Protein AF-A0A5C0XQK1-F1 (afdb_monomer)

Structure (mmCIF, N/CA/C/O backbone):
data_AF-A0A5C0XQK1-F1
#
_entry.id   AF-A0A5C0XQK1-F1
#
loop_
_atom_site.group_PDB
_atom_site.id
_atom_site.type_symbol
_atom_site.label_atom_id
_atom_site.label_alt_id
_atom_site.label_comp_id
_atom_site.label_asym_id
_atom_site.label_entity_id
_atom_site.label_seq_id
_atom_site.pdbx_PDB_ins_code
_atom_site.Cartn_x
_atom_site.Cartn_y
_atom_site.Cartn_z
_atom_site.occupancy
_atom_site.B_iso_or_equiv
_atom_site.auth_seq_id
_atom_site.auth_comp_id
_atom_site.auth_asym_id
_atom_site.auth_atom_id
_atom_site.pdbx_PDB_model_num
ATOM 1 N N . MET A 1 1 ? -32.347 -0.832 1.424 1.00 44.78 1 MET A N 1
ATOM 2 C CA . MET A 1 1 ? -31.326 -0.428 2.416 1.00 44.78 1 MET A CA 1
ATOM 3 C C . MET A 1 1 ? -30.831 0.966 2.034 1.00 44.78 1 MET A C 1
ATOM 5 O O . MET A 1 1 ? -30.307 1.108 0.938 1.00 44.78 1 MET A O 1
ATOM 9 N N . LYS A 1 2 ? -31.093 2.018 2.828 1.00 53.03 2 LYS A N 1
ATOM 10 C CA . LYS A 1 2 ? -30.577 3.373 2.535 1.00 53.03 2 LYS A CA 1
ATOM 11 C C . LYS A 1 2 ? -29.128 3.440 3.016 1.00 53.03 2 LYS A C 1
ATOM 13 O O . LYS A 1 2 ? -28.914 3.514 4.220 1.00 53.03 2 LYS A O 1
ATOM 18 N N . ILE A 1 3 ? -28.176 3.393 2.086 1.00 63.97 3 ILE A N 1
ATOM 19 C CA . ILE A 1 3 ? -26.751 3.508 2.411 1.00 63.97 3 ILE A CA 1
ATOM 20 C C . ILE A 1 3 ? -26.476 4.944 2.871 1.00 63.97 3 ILE A C 1
ATOM 22 O O . ILE A 1 3 ? -26.766 5.903 2.151 1.00 63.97 3 ILE A O 1
ATOM 26 N N . LYS A 1 4 ? -25.950 5.109 4.084 1.00 77.25 4 LYS A N 1
ATOM 27 C CA . LYS A 1 4 ? -25.572 6.420 4.627 1.00 77.25 4 LYS A CA 1
ATOM 28 C C . LYS A 1 4 ? -24.245 6.874 4.009 1.00 77.25 4 LYS A C 1
ATOM 30 O O . LYS A 1 4 ? -23.378 6.071 3.687 1.00 77.25 4 LYS A O 1
ATOM 35 N N . LYS A 1 5 ? -24.034 8.190 3.891 1.00 74.50 5 LYS A N 1
ATOM 36 C CA . LYS A 1 5 ? -22.825 8.779 3.272 1.00 74.50 5 LYS A CA 1
ATOM 37 C C . LYS A 1 5 ? -21.501 8.250 3.858 1.00 74.50 5 LYS A C 1
ATOM 39 O O . LYS A 1 5 ? -20.543 8.056 3.118 1.00 74.50 5 LYS A O 1
ATOM 44 N N . TRP A 1 6 ? -21.448 7.997 5.165 1.00 70.94 6 TRP A N 1
ATOM 45 C CA . TRP A 1 6 ? -20.255 7.468 5.837 1.00 70.94 6 TRP A CA 1
ATOM 46 C C . TRP A 1 6 ? -19.995 5.984 5.529 1.00 70.94 6 TRP A C 1
ATOM 48 O O . TRP A 1 6 ? -18.840 5.571 5.490 1.00 70.94 6 TRP A O 1
ATOM 58 N N . GLU A 1 7 ? -21.036 5.197 5.242 1.00 75.69 7 GLU A N 1
ATOM 59 C CA . GLU A 1 7 ? -20.898 3.792 4.831 1.00 75.69 7 GLU A CA 1
ATOM 60 C C . GLU A 1 7 ? -20.230 3.714 3.458 1.00 75.69 7 GLU A C 1
ATOM 62 O O . GLU A 1 7 ? -19.342 2.896 3.253 1.00 75.69 7 GLU A O 1
ATOM 67 N N . ILE A 1 8 ? -20.571 4.633 2.545 1.00 76.06 8 ILE A N 1
ATOM 68 C CA . ILE A 1 8 ? -19.886 4.764 1.250 1.00 76.06 8 ILE A CA 1
ATOM 69 C C . ILE A 1 8 ? -18.403 5.081 1.468 1.00 76.06 8 ILE A C 1
ATOM 71 O O . ILE A 1 8 ? -17.548 4.452 0.852 1.00 76.06 8 ILE A O 1
ATOM 75 N N . TYR A 1 9 ? -18.082 6.012 2.373 1.00 75.50 9 TYR A N 1
ATOM 76 C CA . TYR A 1 9 ? -16.691 6.348 2.694 1.00 75.50 9 TYR A CA 1
ATOM 77 C C . TYR A 1 9 ? -15.914 5.148 3.231 1.00 75.50 9 TYR A C 1
ATOM 79 O O . TYR A 1 9 ? -14.790 4.920 2.792 1.00 75.50 9 TYR A O 1
ATOM 87 N N . LEU A 1 10 ? -16.517 4.350 4.114 1.00 73.94 10 LEU A N 1
ATOM 88 C CA . LEU A 1 10 ? -15.897 3.128 4.619 1.00 73.94 10 LEU A CA 1
ATOM 89 C C . LEU A 1 10 ? -15.728 2.068 3.535 1.00 73.94 10 LEU A C 1
ATOM 91 O O . LEU A 1 10 ? -14.636 1.525 3.408 1.00 73.94 10 LEU A O 1
ATOM 95 N N . ILE 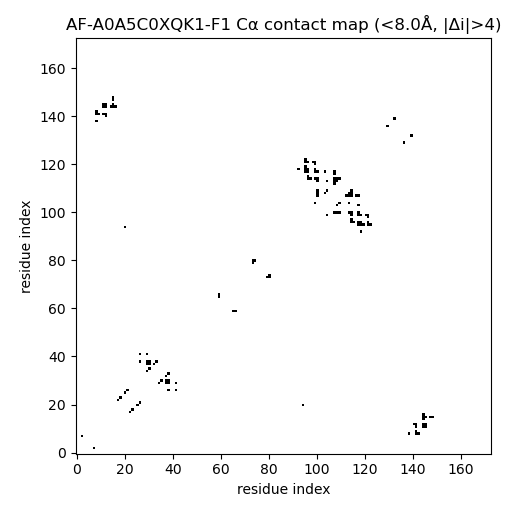A 1 11 ? -16.761 1.800 2.732 1.00 79.19 11 ILE A N 1
ATOM 96 C CA . ILE A 1 11 ? -16.690 0.822 1.637 1.00 79.19 11 ILE A CA 1
ATOM 97 C C . ILE A 1 11 ? -15.559 1.197 0.686 1.00 79.19 11 ILE A C 1
ATOM 99 O O . ILE A 1 11 ? -14.738 0.350 0.342 1.00 79.19 11 ILE A O 1
ATOM 103 N N . THR A 1 12 ? -15.469 2.468 0.293 1.00 74.44 12 THR A N 1
ATOM 104 C CA . THR A 1 12 ? -14.393 2.917 -0.585 1.00 74.44 12 THR A CA 1
ATOM 105 C C . THR A 1 12 ? -13.032 2.836 0.096 1.00 74.44 12 THR A C 1
ATOM 107 O O . THR A 1 12 ? -12.064 2.417 -0.529 1.00 74.44 12 THR A O 1
ATOM 110 N N . LEU A 1 13 ? -12.918 3.210 1.368 1.00 76.94 13 LEU A N 1
ATOM 111 C CA . LEU A 1 13 ? -11.647 3.146 2.085 1.00 76.94 13 LEU A CA 1
ATOM 112 C C . LEU A 1 13 ? -11.149 1.699 2.222 1.00 76.94 13 LEU A C 1
ATOM 114 O O . LEU A 1 13 ? -9.980 1.436 1.957 1.00 76.94 13 LEU A O 1
ATOM 118 N N . VAL A 1 14 ? -12.042 0.755 2.530 1.00 76.94 14 VAL A N 1
ATOM 119 C CA . VAL A 1 14 ? -11.741 -0.684 2.561 1.00 76.94 14 VAL A CA 1
ATOM 120 C C . VAL A 1 14 ? -11.377 -1.197 1.168 1.00 76.94 14 VAL A C 1
ATOM 122 O O . VAL A 1 14 ? -10.379 -1.898 1.024 1.00 76.94 14 VAL A O 1
ATOM 125 N N . ALA A 1 15 ? -12.130 -0.816 0.133 1.00 75.00 15 ALA A N 1
ATOM 126 C CA . ALA A 1 15 ? -11.861 -1.232 -1.241 1.00 75.00 15 ALA A CA 1
ATOM 127 C C . ALA A 1 15 ? -10.501 -0.727 -1.746 1.00 75.00 15 ALA A C 1
ATOM 129 O O . ALA A 1 15 ? -9.750 -1.499 -2.336 1.00 75.00 15 ALA A O 1
ATOM 130 N N . GLY A 1 16 ? -10.147 0.533 -1.483 1.00 73.50 16 GLY A N 1
ATOM 131 C CA . GLY A 1 16 ? -8.836 1.076 -1.846 1.00 73.50 16 GLY A CA 1
ATOM 132 C C . GLY A 1 16 ? -7.700 0.532 -0.987 1.00 73.50 16 GLY A C 1
ATOM 133 O O . GLY A 1 16 ? -6.610 0.327 -1.500 1.00 73.50 16 GLY A O 1
ATOM 134 N N . TYR A 1 17 ? -7.942 0.215 0.288 1.00 73.62 17 TYR A N 1
ATOM 135 C CA . TYR A 1 17 ? -6.957 -0.497 1.106 1.00 73.62 17 TYR A CA 1
ATOM 136 C C . TYR A 1 17 ? -6.685 -1.912 0.568 1.00 73.62 17 TYR A C 1
ATOM 138 O O . TYR A 1 17 ? -5.534 -2.334 0.483 1.00 73.62 17 TYR A O 1
ATOM 146 N N . ALA A 1 18 ? -7.737 -2.631 0.162 1.00 74.19 18 ALA A N 1
ATOM 147 C CA . ALA A 1 18 ? -7.631 -3.961 -0.437 1.00 74.19 18 ALA A CA 1
ATOM 148 C C . ALA A 1 18 ? -7.049 -3.934 -1.865 1.00 74.19 18 ALA A C 1
ATOM 150 O O . ALA A 1 18 ? -6.452 -4.913 -2.319 1.00 74.19 18 ALA A O 1
ATOM 151 N N . THR A 1 19 ? -7.207 -2.816 -2.575 1.00 71.31 19 THR A N 1
ATOM 152 C CA . THR A 1 19 ? -6.704 -2.609 -3.938 1.00 71.31 19 THR A CA 1
ATOM 153 C C . THR A 1 19 ? -5.393 -1.832 -3.881 1.00 71.31 19 THR A C 1
ATOM 155 O O . THR A 1 19 ? -5.375 -0.611 -3.966 1.00 71.31 19 THR A O 1
ATOM 158 N N . GLY A 1 20 ? -4.278 -2.542 -3.720 1.00 71.75 20 GLY A N 1
ATOM 159 C CA . GLY A 1 20 ? -2.957 -1.930 -3.569 1.00 71.75 20 GLY A CA 1
ATOM 160 C C . GLY A 1 20 ? -1.962 -2.335 -4.652 1.00 71.75 20 GLY A C 1
ATOM 161 O O . GLY A 1 20 ? -2.290 -3.021 -5.620 1.00 71.75 20 GLY A O 1
ATOM 162 N N . ILE A 1 21 ? -0.695 -1.969 -4.433 1.00 68.38 21 ILE A N 1
ATOM 163 C CA . ILE A 1 21 ? 0.450 -2.410 -5.252 1.00 68.38 21 ILE A CA 1
ATOM 164 C C . ILE A 1 21 ? 0.507 -3.940 -5.313 1.00 68.38 21 ILE A C 1
ATOM 166 O O . ILE A 1 21 ? 0.858 -4.504 -6.344 1.00 68.38 21 ILE A O 1
ATOM 170 N N . GLY A 1 22 ? 0.118 -4.620 -4.230 1.00 67.38 22 GLY A N 1
ATOM 171 C CA . GLY A 1 22 ? 0.026 -6.077 -4.211 1.00 67.38 22 GLY A CA 1
ATOM 172 C C . GLY A 1 22 ? -0.957 -6.602 -5.258 1.00 67.38 22 GLY A C 1
ATOM 173 O O . GLY A 1 22 ? -0.601 -7.450 -6.063 1.00 67.38 22 GLY A O 1
ATOM 174 N N . THR A 1 23 ? -2.167 -6.057 -5.314 1.00 72.81 23 THR A N 1
ATOM 175 C CA . THR A 1 23 ? -3.209 -6.509 -6.242 1.00 72.81 23 THR A CA 1
ATOM 176 C C . THR A 1 23 ? -2.914 -6.078 -7.677 1.00 72.81 23 THR A C 1
ATOM 178 O O . THR A 1 23 ? -3.020 -6.890 -8.582 1.00 72.81 23 THR A O 1
ATOM 181 N N . LEU A 1 24 ? -2.478 -4.836 -7.905 1.00 72.75 24 LEU A N 1
ATOM 182 C CA . LEU A 1 24 ? -2.214 -4.319 -9.256 1.00 72.75 24 LEU A CA 1
ATOM 183 C C . LEU A 1 24 ? -0.873 -4.776 -9.842 1.00 72.75 24 LEU A C 1
ATOM 185 O O . LEU A 1 24 ? -0.737 -4.876 -11.056 1.00 72.75 24 LEU A O 1
ATOM 189 N N . GLY A 1 25 ? 0.121 -5.045 -8.997 1.00 69.50 25 GLY A N 1
ATOM 190 C CA . GLY A 1 25 ? 1.458 -5.461 -9.416 1.00 69.50 25 GLY A CA 1
ATOM 191 C C . GLY A 1 25 ? 1.636 -6.975 -9.420 1.00 69.50 25 GLY A C 1
ATOM 192 O O . GLY A 1 25 ? 2.105 -7.533 -10.410 1.00 69.50 25 GLY A O 1
ATOM 193 N N . LEU A 1 26 ? 1.251 -7.664 -8.338 1.00 69.56 26 LEU A N 1
ATOM 194 C CA . LEU A 1 26 ? 1.496 -9.106 -8.226 1.00 69.56 26 LEU A CA 1
ATOM 195 C C . LEU A 1 26 ? 0.511 -9.919 -9.059 1.00 69.56 26 LEU A C 1
ATOM 197 O O . LEU A 1 26 ? 0.916 -10.947 -9.584 1.00 69.56 26 LEU A O 1
ATOM 201 N N . PHE A 1 27 ? -0.745 -9.492 -9.225 1.00 76.56 27 PHE A N 1
ATOM 202 C CA . PHE A 1 27 ? -1.707 -10.271 -10.014 1.00 76.56 27 PHE A CA 1
ATOM 203 C C . PHE A 1 27 ? -1.271 -10.431 -11.482 1.00 76.56 27 PHE A C 1
ATOM 205 O O . PHE A 1 27 ? -1.150 -11.579 -11.924 1.00 76.56 27 PHE A O 1
ATOM 212 N N . PRO A 1 28 ? -0.929 -9.356 -12.229 1.00 76.06 28 PRO A N 1
ATOM 213 C CA . PRO A 1 28 ? -0.412 -9.513 -13.585 1.00 76.06 28 PRO A CA 1
ATOM 214 C C . PRO A 1 28 ? 0.902 -10.290 -13.614 1.00 76.06 28 PRO A C 1
ATOM 216 O O . PRO A 1 28 ? 1.090 -11.120 -14.491 1.00 76.06 28 PRO A O 1
ATOM 219 N N . GLN A 1 29 ? 1.801 -10.087 -12.646 1.00 79.81 29 GLN A N 1
ATOM 220 C CA . GLN A 1 29 ? 3.067 -10.827 -12.589 1.00 79.81 29 GLN A CA 1
ATOM 221 C C . GLN A 1 29 ? 2.860 -12.329 -12.369 1.00 79.81 29 GLN A C 1
ATOM 223 O O . GLN A 1 29 ? 3.535 -13.140 -13.000 1.00 79.81 29 GLN A O 1
ATOM 228 N N . MET A 1 30 ? 1.925 -12.711 -11.499 1.00 79.94 30 MET A N 1
ATOM 229 C CA . MET A 1 30 ? 1.590 -14.110 -11.236 1.00 79.94 30 MET A CA 1
ATOM 230 C C . MET A 1 30 ? 0.968 -14.764 -12.467 1.00 79.94 30 MET A C 1
ATOM 232 O O . MET A 1 30 ? 1.342 -15.886 -12.800 1.00 79.94 30 MET A O 1
ATOM 236 N N . TRP A 1 31 ? 0.086 -14.054 -13.175 1.00 83.75 31 TRP A N 1
ATOM 237 C CA . TRP A 1 31 ? -0.433 -14.518 -14.460 1.00 83.75 31 TRP A CA 1
ATOM 238 C C . TRP A 1 31 ? 0.698 -14.648 -15.480 1.00 83.75 31 TRP A C 1
ATOM 240 O O . TRP A 1 31 ? 0.914 -15.727 -16.015 1.00 83.75 31 TRP A O 1
ATOM 250 N N . LEU A 1 32 ? 1.454 -13.586 -15.748 1.00 85.75 32 LEU A N 1
ATOM 251 C CA . LEU A 1 32 ? 2.480 -13.586 -16.793 1.00 85.75 32 LEU A CA 1
ATOM 252 C C . LEU A 1 32 ? 3.557 -14.651 -16.554 1.00 85.75 32 LEU A C 1
ATOM 254 O O . LEU A 1 32 ? 4.052 -15.241 -17.509 1.00 85.75 32 LEU A O 1
ATOM 258 N N . LYS A 1 33 ? 3.908 -14.919 -15.291 1.00 88.94 33 LYS A N 1
ATOM 259 C CA . LYS A 1 33 ? 4.955 -15.881 -14.939 1.00 88.94 33 LYS A CA 1
ATOM 260 C C . LYS A 1 33 ? 4.463 -17.325 -14.849 1.00 88.94 33 LYS A C 1
ATOM 262 O O . LYS A 1 33 ? 5.197 -18.231 -15.231 1.00 88.94 33 LYS A O 1
ATOM 267 N N . TYR A 1 34 ? 3.266 -17.552 -14.310 1.00 89.44 34 TYR A N 1
ATOM 268 C CA . TYR A 1 34 ? 2.767 -18.899 -14.000 1.00 89.44 34 TYR A CA 1
ATOM 269 C C . TYR A 1 34 ? 1.515 -19.283 -14.805 1.00 89.44 34 TYR A C 1
ATOM 271 O O . TYR A 1 34 ? 0.969 -20.367 -14.625 1.00 89.44 34 TYR A O 1
ATOM 279 N N . GLY A 1 35 ? 1.043 -18.420 -15.701 1.00 90.06 35 GLY A N 1
ATOM 280 C CA . GLY A 1 35 ? -0.125 -18.654 -16.541 1.00 90.06 35 GLY A CA 1
ATOM 281 C C . GLY A 1 35 ? -1.399 -18.917 -15.735 1.00 90.06 35 GLY A C 1
ATOM 282 O O . GLY A 1 35 ? -1.652 -18.316 -14.687 1.00 90.06 35 GLY A O 1
ATOM 283 N N . MET A 1 36 ? -2.210 -19.852 -16.234 1.00 90.00 36 MET A N 1
ATOM 284 C CA . MET A 1 36 ? -3.511 -20.185 -15.651 1.00 90.00 36 MET A CA 1
ATOM 285 C C . MET A 1 36 ? -3.403 -20.779 -14.239 1.00 90.00 36 MET A C 1
ATOM 287 O O . MET A 1 36 ? -4.254 -20.510 -13.395 1.00 90.00 36 MET A O 1
ATOM 291 N N . SER A 1 37 ? -2.352 -21.550 -13.944 1.00 90.44 37 SER A N 1
ATOM 292 C CA . SER A 1 37 ? -2.172 -22.142 -12.612 1.00 90.44 37 SER A CA 1
ATOM 293 C C . SER A 1 37 ? -1.890 -21.074 -11.551 1.00 90.44 37 SER A C 1
ATOM 295 O O . SER A 1 37 ? -2.444 -21.143 -10.454 1.00 90.44 37 SER A O 1
ATOM 297 N N . GLY A 1 38 ? -1.115 -20.038 -11.893 1.00 86.12 38 GLY A N 1
ATOM 298 C CA . GLY A 1 38 ? -0.907 -18.871 -11.032 1.00 86.12 38 GLY A CA 1
ATOM 299 C C . GLY A 1 38 ? -2.194 -18.098 -10.757 1.00 86.12 38 GLY A C 1
ATOM 300 O O . GLY A 1 38 ? -2.434 -17.682 -9.623 1.00 86.12 38 GLY A O 1
ATOM 301 N N . LEU A 1 39 ? -3.042 -17.948 -11.778 1.00 84.50 39 LEU A N 1
ATOM 302 C CA . LEU A 1 39 ? -4.329 -17.267 -11.657 1.00 84.50 39 LEU A CA 1
ATOM 303 C C . LEU A 1 39 ? -5.307 -18.044 -10.768 1.00 84.50 39 LEU A C 1
ATOM 305 O O . LEU A 1 39 ? -5.905 -17.460 -9.867 1.00 84.50 39 LEU A O 1
ATOM 309 N N . ILE A 1 40 ? -5.420 -19.360 -10.961 1.00 89.19 40 ILE A N 1
ATOM 310 C CA . ILE A 1 40 ? -6.250 -20.230 -10.113 1.00 89.19 40 ILE A CA 1
ATOM 311 C C . ILE A 1 40 ? -5.787 -20.147 -8.658 1.00 89.19 40 ILE A C 1
ATOM 313 O O . ILE A 1 40 ? -6.602 -19.921 -7.765 1.00 89.19 40 ILE A O 1
ATOM 317 N N . LEU A 1 41 ? -4.479 -20.274 -8.414 1.00 86.19 41 LEU A N 1
ATOM 318 C CA . LEU A 1 41 ? -3.925 -20.191 -7.066 1.00 86.19 41 LEU A CA 1
ATOM 319 C C . LEU A 1 41 ? -4.240 -18.837 -6.416 1.00 86.19 41 LEU A C 1
ATOM 321 O O . LEU A 1 41 ? -4.668 -18.788 -5.263 1.00 86.19 41 LEU A O 1
ATOM 325 N N . HIS A 1 42 ? -4.085 -17.741 -7.163 1.00 84.25 42 HIS A N 1
ATOM 326 C CA . HIS A 1 42 ? -4.431 -16.407 -6.684 1.00 84.25 42 HIS A CA 1
ATOM 327 C C . HIS A 1 42 ? -5.913 -16.294 -6.304 1.00 84.25 42 HIS A C 1
ATOM 329 O O . HIS A 1 42 ? -6.222 -15.789 -5.226 1.00 84.25 42 HIS A O 1
ATOM 335 N N . LEU A 1 43 ? -6.825 -16.792 -7.146 1.00 86.12 43 LEU A N 1
ATOM 336 C CA . LEU A 1 43 ? -8.265 -16.769 -6.873 1.00 86.12 43 LEU A CA 1
ATOM 337 C C . LEU A 1 43 ? -8.639 -17.583 -5.628 1.00 86.12 43 LEU A C 1
ATOM 339 O O . LEU A 1 43 ? -9.492 -17.150 -4.857 1.00 86.12 43 LEU A O 1
ATOM 343 N N . VAL A 1 44 ? -7.981 -18.722 -5.395 1.00 88.94 44 VAL A N 1
ATOM 344 C CA . VAL A 1 44 ? -8.185 -19.532 -4.182 1.00 88.94 44 VAL A CA 1
ATOM 345 C C . VAL A 1 44 ? -7.782 -18.751 -2.930 1.00 88.94 44 VAL A C 1
ATOM 347 O O . VAL A 1 44 ? -8.566 -18.660 -1.984 1.00 88.94 44 VAL A O 1
ATOM 350 N N . PHE A 1 45 ? -6.593 -18.138 -2.925 1.00 84.94 45 PHE A N 1
ATOM 351 C CA . PHE A 1 45 ? -6.160 -17.301 -1.803 1.00 84.94 45 PHE A CA 1
ATOM 352 C C . PHE A 1 45 ? -7.077 -16.096 -1.602 1.00 84.94 45 PHE A C 1
ATOM 354 O O . PHE A 1 45 ? -7.437 -15.792 -0.466 1.00 84.94 45 PHE A O 1
ATOM 361 N N . LEU A 1 46 ? -7.488 -15.439 -2.689 1.00 84.44 46 LEU A N 1
ATOM 362 C CA . LEU A 1 46 ? -8.425 -14.323 -2.641 1.00 84.44 46 LEU A CA 1
ATOM 363 C C . LEU A 1 46 ? -9.734 -14.745 -1.968 1.00 84.44 46 LEU A C 1
ATOM 365 O O . LEU A 1 46 ? -10.141 -14.111 -1.001 1.00 84.44 46 LEU A O 1
ATOM 369 N N . ALA A 1 47 ? -10.341 -15.852 -2.404 1.00 86.19 47 ALA A N 1
ATOM 370 C CA . ALA A 1 47 ? -11.574 -16.369 -1.816 1.00 86.19 47 ALA A CA 1
ATOM 371 C C . ALA A 1 47 ? -11.416 -16.684 -0.319 1.00 86.19 47 ALA A C 1
ATOM 373 O O . ALA A 1 47 ? -12.264 -16.300 0.488 1.00 86.19 47 ALA A O 1
ATOM 374 N N . MET A 1 48 ? -10.308 -17.324 0.068 1.00 87.06 48 MET A N 1
ATOM 375 C CA . MET A 1 48 ? -10.018 -17.651 1.465 1.00 87.06 48 MET A CA 1
ATOM 376 C C . MET A 1 48 ? -9.868 -16.392 2.333 1.00 87.06 48 MET A C 1
ATOM 378 O O . MET A 1 48 ? -10.474 -16.301 3.401 1.00 87.06 48 MET A O 1
ATOM 382 N N . PHE A 1 49 ? -9.103 -15.396 1.878 1.00 83.38 49 PHE A N 1
ATOM 383 C CA . PHE A 1 49 ? -8.920 -14.149 2.622 1.00 83.38 49 PHE A CA 1
ATOM 384 C C . PHE A 1 49 ? -10.191 -13.299 2.661 1.00 83.38 49 PHE A C 1
ATOM 386 O O . PHE A 1 49 ? -10.486 -12.705 3.696 1.00 83.38 49 PHE A O 1
ATOM 393 N N . THR A 1 50 ? -10.984 -13.278 1.587 1.00 82.69 50 THR A N 1
ATOM 394 C CA . THR A 1 50 ? -12.301 -12.631 1.586 1.00 82.69 50 THR A CA 1
ATOM 395 C C . THR A 1 50 ? -13.236 -13.287 2.599 1.00 82.69 50 THR A C 1
ATOM 397 O O . THR A 1 50 ? -13.897 -12.582 3.357 1.00 82.69 50 THR A O 1
ATOM 400 N N . TYR A 1 51 ? -13.260 -14.619 2.673 1.00 85.12 51 TYR A N 1
ATOM 401 C CA . TYR A 1 51 ? -14.061 -15.335 3.664 1.00 85.12 51 TYR A CA 1
ATOM 402 C C . TYR A 1 51 ? -13.649 -14.987 5.103 1.00 85.12 51 TYR A C 1
ATOM 404 O O . TYR A 1 51 ? -14.504 -14.644 5.922 1.00 85.12 51 TYR A O 1
ATOM 412 N N . LEU A 1 52 ? -12.342 -14.987 5.393 1.00 83.44 52 LEU A N 1
ATOM 413 C CA . LEU A 1 52 ? -11.814 -14.562 6.694 1.00 83.44 52 LEU A CA 1
ATOM 414 C C . LEU A 1 52 ? -12.194 -13.111 7.020 1.00 83.44 52 LEU A C 1
ATOM 416 O O . LEU A 1 52 ? -12.649 -12.832 8.127 1.00 83.44 52 LEU A O 1
ATOM 420 N N . ALA A 1 53 ? -12.078 -12.196 6.054 1.00 80.88 53 ALA A N 1
ATOM 421 C CA . ALA A 1 53 ? -12.449 -10.796 6.238 1.00 80.88 53 ALA A CA 1
ATOM 422 C C . ALA A 1 53 ? -13.947 -10.626 6.545 1.00 80.88 53 ALA A C 1
ATOM 424 O O . ALA A 1 53 ? -14.307 -9.843 7.425 1.00 80.88 53 ALA A O 1
ATOM 425 N N . ILE A 1 54 ? -14.824 -11.380 5.871 1.00 81.62 54 ILE A N 1
ATOM 426 C CA . ILE A 1 54 ? -16.270 -11.376 6.143 1.00 81.62 54 ILE A CA 1
ATOM 427 C C . ILE A 1 54 ? -16.551 -11.886 7.557 1.00 81.62 54 ILE A C 1
ATOM 429 O O . ILE A 1 54 ? -17.344 -11.280 8.276 1.00 81.62 54 ILE A O 1
ATOM 433 N N . MET A 1 55 ? -15.908 -12.982 7.969 1.00 83.19 55 MET A N 1
ATOM 434 C CA . MET A 1 55 ? -16.071 -13.526 9.317 1.00 83.19 55 MET A CA 1
ATOM 435 C C . MET A 1 55 ? -15.650 -12.529 10.398 1.00 83.19 55 MET A C 1
ATOM 437 O O . MET A 1 55 ? -16.399 -12.317 11.348 1.00 83.19 55 MET A O 1
ATOM 441 N N . GLU A 1 56 ? -14.481 -11.906 10.255 1.00 76.88 56 GLU A N 1
ATOM 442 C CA . GLU A 1 56 ? -14.004 -10.910 11.219 1.00 76.88 56 GLU A CA 1
ATOM 443 C C . GLU A 1 56 ? -14.889 -9.658 11.220 1.00 76.88 56 GLU A C 1
ATOM 445 O O . GLU A 1 56 ? -15.244 -9.158 12.283 1.00 76.88 56 GLU A O 1
ATOM 450 N N . THR A 1 57 ? -15.353 -9.207 10.049 1.00 75.50 57 THR A N 1
ATOM 451 C CA . THR A 1 57 ? -16.297 -8.080 9.952 1.00 75.50 57 THR A CA 1
ATOM 452 C C . THR A 1 57 ? -17.605 -8.377 10.685 1.00 75.50 57 THR A C 1
ATOM 454 O O . THR A 1 57 ? -18.112 -7.508 11.390 1.00 75.50 57 THR A O 1
ATOM 457 N N . LYS A 1 58 ? -18.145 -9.598 10.566 1.00 76.19 58 LYS A N 1
ATOM 458 C CA . LYS A 1 58 ? -19.354 -10.008 11.300 1.00 76.19 58 LYS A CA 1
ATOM 459 C C . LYS A 1 58 ? -19.130 -10.021 12.812 1.00 76.19 58 LYS A C 1
ATOM 461 O O . LYS A 1 58 ? -19.918 -9.420 13.530 1.00 76.19 58 LYS A O 1
ATOM 466 N N . LYS A 1 59 ? -18.029 -10.618 13.285 1.00 70.19 59 LYS A N 1
ATOM 467 C CA . LYS A 1 59 ? -17.680 -10.636 14.719 1.00 70.19 59 LYS A CA 1
ATOM 468 C C . LYS A 1 59 ? -17.557 -9.231 15.312 1.00 70.19 59 LYS A C 1
ATOM 470 O O . LYS A 1 59 ? -18.003 -9.002 16.429 1.00 70.19 59 LYS A O 1
ATOM 475 N N . ILE A 1 60 ? -16.951 -8.303 14.568 1.00 68.19 60 ILE A N 1
ATOM 476 C CA . ILE A 1 60 ? -16.800 -6.905 14.992 1.00 68.19 60 ILE A CA 1
ATOM 477 C C . ILE A 1 60 ? -18.152 -6.179 14.958 1.00 68.19 60 ILE A C 1
ATOM 479 O O . ILE A 1 60 ? -18.452 -5.418 15.868 1.00 68.19 60 ILE A O 1
ATOM 483 N N . GLY A 1 61 ? -18.977 -6.416 13.934 1.00 64.25 61 GLY A N 1
ATOM 484 C CA . GLY A 1 61 ? -20.286 -5.771 13.783 1.00 64.25 61 GLY A CA 1
ATOM 485 C C . GLY A 1 61 ? -21.333 -6.195 14.818 1.00 64.25 61 GLY A C 1
ATOM 486 O O . GLY A 1 61 ? -22.304 -5.474 15.019 1.00 64.25 61 GLY A O 1
ATOM 487 N N . GLU A 1 62 ? -21.139 -7.337 15.477 1.00 66.94 62 GLU A N 1
ATOM 488 C CA . GLU A 1 62 ? -22.018 -7.855 16.533 1.00 66.94 62 GLU A CA 1
ATOM 489 C C . GLU A 1 62 ? -21.607 -7.403 17.949 1.00 66.94 62 GLU A C 1
ATOM 491 O O . GLU A 1 62 ? -22.318 -7.692 18.910 1.00 66.94 62 GLU A O 1
ATOM 496 N N . SER A 1 63 ? -20.483 -6.691 18.110 1.00 58.88 63 SER A N 1
ATOM 497 C CA . SER A 1 63 ? -20.003 -6.224 19.416 1.00 58.88 63 SER A CA 1
ATOM 498 C C . SER A 1 63 ? -19.595 -4.750 19.379 1.00 58.88 63 SER A C 1
ATOM 500 O O . SER A 1 63 ? -18.560 -4.379 18.823 1.00 58.88 63 SER A O 1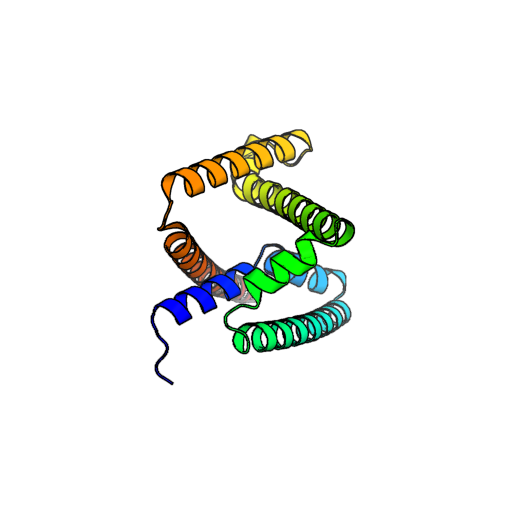
ATOM 502 N N . ASP A 1 64 ? -20.385 -3.907 20.052 1.00 56.66 64 ASP A N 1
ATOM 503 C CA . ASP A 1 64 ? -20.171 -2.453 20.154 1.00 56.66 64 ASP A CA 1
ATOM 504 C C . ASP A 1 64 ? -18.817 -2.074 20.793 1.00 56.66 64 ASP A C 1
ATOM 506 O O . ASP A 1 64 ? -18.321 -0.962 20.605 1.00 56.66 64 ASP A O 1
ATOM 510 N N . TYR A 1 65 ? -18.186 -3.004 21.518 1.00 57.19 65 TYR A N 1
ATOM 511 C CA . TYR A 1 65 ? -16.922 -2.795 22.234 1.00 57.19 65 TYR A CA 1
ATOM 512 C C . TYR A 1 65 ? -15.756 -3.631 21.692 1.00 57.19 65 TYR A C 1
ATOM 514 O O . TYR A 1 65 ? -14.651 -3.562 22.239 1.00 57.19 65 TYR A O 1
ATOM 522 N N . PHE A 1 66 ? -15.954 -4.381 20.600 1.00 61.88 66 PHE A N 1
ATOM 523 C CA . PHE A 1 66 ? -14.996 -5.388 20.137 1.00 61.88 66 PHE A CA 1
ATOM 524 C C . PHE A 1 66 ? -13.603 -4.821 19.890 1.00 61.88 66 PHE A C 1
ATOM 526 O O . PHE A 1 66 ? -12.617 -5.464 20.219 1.00 61.88 66 PHE A O 1
ATOM 533 N N . PHE A 1 67 ? -13.495 -3.614 19.333 1.00 59.47 67 PHE A N 1
ATOM 534 C CA . PHE A 1 67 ? -12.194 -3.023 19.021 1.00 59.47 67 PHE A CA 1
ATOM 535 C C . PHE A 1 67 ? -11.395 -2.689 20.285 1.00 59.47 67 PHE A C 1
ATOM 537 O O . PHE A 1 67 ? -10.215 -3.026 20.371 1.00 59.47 67 PHE A O 1
ATOM 544 N N . ALA A 1 68 ? -12.035 -2.070 21.280 1.00 61.69 68 ALA A N 1
ATOM 545 C CA . ALA A 1 68 ? -11.390 -1.741 22.549 1.00 61.69 68 ALA A CA 1
ATOM 546 C C . ALA A 1 68 ? -11.031 -3.016 23.326 1.00 61.69 68 ALA A C 1
ATOM 548 O O . ALA A 1 68 ? -9.908 -3.154 23.803 1.00 61.69 68 ALA A O 1
ATOM 549 N N . GLU A 1 69 ? -11.947 -3.984 23.367 1.00 68.31 69 GLU A N 1
ATOM 550 C CA . GLU A 1 69 ? -11.758 -5.252 24.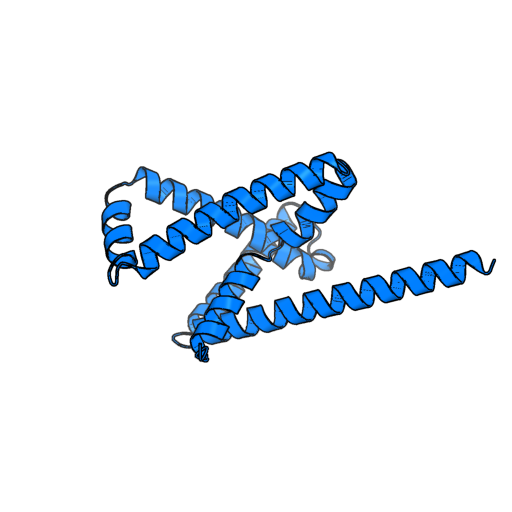069 1.00 68.31 69 GLU A CA 1
ATOM 551 C C . GLU A 1 69 ? -10.714 -6.152 23.380 1.00 68.31 69 GLU A C 1
ATOM 553 O O . GLU A 1 69 ? -9.918 -6.824 24.038 1.00 68.31 69 GLU A O 1
ATOM 558 N N . PHE A 1 70 ? -10.665 -6.139 22.046 1.00 70.12 70 PHE A N 1
ATOM 559 C CA . PHE A 1 70 ? -9.638 -6.810 21.253 1.00 70.12 70 PHE A CA 1
ATOM 560 C C . PHE A 1 70 ? -8.270 -6.196 21.518 1.00 70.12 70 PHE A C 1
ATOM 562 O O . PHE A 1 70 ? -7.334 -6.935 21.814 1.00 70.12 70 PHE A O 1
ATOM 569 N N . TYR A 1 71 ? -8.149 -4.866 21.472 1.00 67.31 71 TYR A N 1
ATOM 570 C CA . TYR A 1 71 ? -6.893 -4.203 21.806 1.00 67.31 71 TYR A CA 1
ATOM 571 C C . TYR A 1 71 ? -6.476 -4.506 23.239 1.00 67.31 71 TYR A C 1
ATOM 573 O O . TYR A 1 71 ? -5.324 -4.853 23.455 1.00 67.31 71 TYR A O 1
ATOM 581 N N . GLU A 1 72 ? -7.386 -4.483 24.207 1.00 73.25 72 GLU A N 1
ATOM 582 C CA . GLU A 1 72 ? -7.054 -4.815 25.591 1.00 73.25 72 GLU A CA 1
ATOM 583 C C . GLU A 1 72 ? -6.569 -6.270 25.741 1.00 73.25 72 GLU A C 1
ATOM 585 O O . GLU A 1 72 ? -5.562 -6.536 26.404 1.00 73.25 72 GLU A O 1
ATOM 590 N N . LYS A 1 73 ? -7.224 -7.226 25.070 1.00 73.00 73 LYS A N 1
ATOM 591 C CA . LYS A 1 73 ? -6.830 -8.646 25.069 1.00 73.00 73 LYS A CA 1
ATOM 592 C C . LYS A 1 73 ? -5.514 -8.895 24.329 1.00 73.00 73 LYS A C 1
ATOM 594 O O . LYS A 1 73 ? -4.721 -9.732 24.761 1.00 73.00 73 LYS A O 1
ATOM 599 N N . VAL A 1 74 ? -5.275 -8.194 23.222 1.00 71.12 74 VAL A N 1
ATOM 600 C CA . VAL A 1 74 ? -4.062 -8.318 22.399 1.00 71.12 74 VAL A CA 1
ATOM 601 C C . VAL A 1 74 ? -2.879 -7.610 23.048 1.00 71.12 74 VAL A C 1
ATOM 603 O O . VAL A 1 74 ? -1.779 -8.156 23.034 1.00 71.12 74 VAL A O 1
ATOM 606 N N . VAL A 1 75 ? -3.095 -6.460 23.691 1.00 71.56 75 VAL A N 1
ATOM 607 C CA . VAL A 1 75 ? -2.060 -5.715 24.427 1.00 71.56 75 VAL A CA 1
ATOM 608 C C . VAL A 1 75 ? -1.473 -6.553 25.568 1.00 71.56 75 VAL A C 1
ATOM 610 O O . VAL A 1 75 ? -0.293 -6.442 25.889 1.00 71.56 75 VAL A O 1
ATOM 613 N N . ARG A 1 76 ? -2.256 -7.479 26.130 1.00 76.94 76 ARG A N 1
ATOM 614 C CA . ARG A 1 76 ? -1.792 -8.440 27.143 1.00 76.94 76 ARG A CA 1
ATOM 615 C C . ARG A 1 76 ? -0.978 -9.612 26.567 1.00 76.94 76 ARG A C 1
ATOM 617 O O . ARG A 1 76 ? -0.473 -10.430 27.331 1.00 76.94 76 ARG A O 1
ATOM 624 N N . LYS A 1 77 ? -0.838 -9.721 25.240 1.00 83.06 77 LYS A N 1
ATOM 625 C CA . LYS A 1 77 ? -0.091 -10.781 24.542 1.00 83.06 77 LYS A CA 1
ATOM 626 C C . LYS A 1 77 ? 1.076 -10.174 23.747 1.00 83.06 77 LYS A C 1
ATOM 628 O O . LYS A 1 77 ? 0.934 -9.932 22.545 1.00 83.06 77 LYS A O 1
ATOM 633 N N . PRO A 1 78 ? 2.255 -9.979 24.366 1.00 79.19 78 PRO A N 1
ATOM 634 C CA . PRO A 1 78 ? 3.360 -9.231 23.758 1.00 79.19 78 PRO A CA 1
ATOM 635 C C . PRO A 1 78 ? 3.828 -9.816 22.418 1.00 79.19 78 PRO A C 1
ATOM 637 O O . PRO A 1 78 ? 4.120 -9.065 21.491 1.00 79.19 78 PRO A O 1
ATOM 640 N N . GLY A 1 79 ? 3.817 -11.146 22.264 1.00 85.62 79 GLY A N 1
ATOM 641 C CA . GLY A 1 79 ? 4.186 -11.796 21.002 1.00 85.62 79 GLY A CA 1
ATOM 642 C C . GLY A 1 79 ? 3.273 -11.431 19.825 1.00 85.62 79 GLY A C 1
ATOM 643 O O . GLY A 1 79 ? 3.754 -11.260 18.709 1.00 85.62 79 GLY A O 1
ATOM 644 N N . ILE A 1 80 ? 1.969 -11.247 20.065 1.00 80.44 80 ILE A N 1
ATOM 645 C CA . ILE A 1 80 ? 1.014 -10.870 19.011 1.00 80.44 80 ILE A CA 1
ATOM 646 C C . ILE A 1 80 ? 1.227 -9.411 18.600 1.00 80.44 80 ILE A C 1
ATOM 648 O O . ILE A 1 80 ? 1.211 -9.103 17.413 1.00 80.44 80 ILE A O 1
ATOM 652 N N . ILE A 1 81 ? 1.479 -8.519 19.560 1.00 82.38 81 ILE A N 1
ATOM 653 C CA . ILE A 1 81 ? 1.769 -7.107 19.272 1.00 82.38 81 ILE A CA 1
ATOM 654 C C . ILE A 1 81 ? 3.044 -6.982 18.445 1.00 82.38 81 ILE A C 1
ATOM 656 O O . ILE A 1 81 ? 3.053 -6.263 17.451 1.00 82.38 81 ILE A O 1
ATOM 6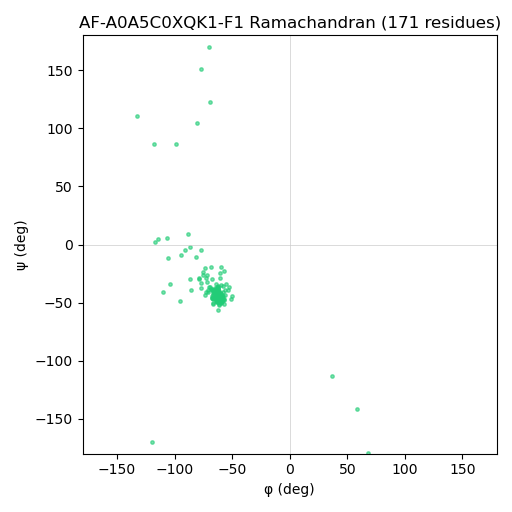60 N N . LEU A 1 82 ? 4.106 -7.694 18.836 1.00 84.94 82 LEU A N 1
ATOM 661 C CA . LEU A 1 82 ? 5.365 -7.695 18.096 1.00 84.94 82 LEU A CA 1
ATOM 662 C C . LEU A 1 82 ? 5.165 -8.225 16.677 1.00 84.94 82 LEU A C 1
ATOM 664 O O . LEU A 1 82 ? 5.657 -7.611 15.737 1.00 84.94 82 LEU A O 1
ATOM 668 N N . LEU A 1 83 ? 4.382 -9.294 16.503 1.00 84.75 83 LEU A N 1
ATOM 669 C CA . LEU A 1 83 ? 4.043 -9.817 15.182 1.00 84.75 83 LEU A CA 1
ATOM 670 C C . LEU A 1 83 ? 3.305 -8.774 14.330 1.00 84.75 83 LEU A C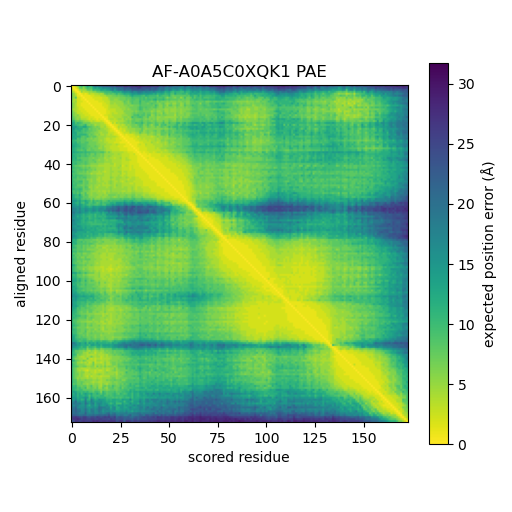 1
ATOM 672 O O . LEU A 1 83 ? 3.713 -8.512 13.200 1.00 84.75 83 LEU A O 1
ATOM 676 N N . ILE A 1 84 ? 2.253 -8.153 14.871 1.00 84.50 84 ILE A N 1
ATOM 677 C CA . ILE A 1 84 ? 1.492 -7.099 14.182 1.00 84.50 84 ILE A CA 1
ATOM 678 C C . ILE A 1 84 ? 2.420 -5.940 13.808 1.00 84.50 84 ILE A C 1
ATOM 680 O O . ILE A 1 84 ? 2.409 -5.484 12.667 1.00 84.50 84 ILE A O 1
ATOM 684 N N . PHE A 1 85 ? 3.259 -5.493 14.742 1.00 84.81 85 PHE A N 1
ATOM 685 C CA . PHE A 1 85 ? 4.218 -4.421 14.512 1.00 84.81 85 PHE A CA 1
ATOM 686 C C . PHE A 1 85 ? 5.212 -4.774 13.401 1.00 84.81 85 PHE A C 1
ATOM 688 O O . PHE A 1 85 ? 5.386 -3.991 12.470 1.00 84.81 85 PHE A O 1
ATOM 695 N N . SER A 1 86 ? 5.817 -5.963 13.442 1.00 88.88 86 SER A N 1
ATOM 696 C CA . SER A 1 86 ? 6.733 -6.433 12.401 1.00 88.88 86 SER A CA 1
ATOM 697 C C . SER A 1 86 ? 6.060 -6.473 11.031 1.00 88.88 86 SER A C 1
ATOM 699 O O . SER A 1 86 ? 6.637 -5.996 10.054 1.00 88.88 86 SER A O 1
ATOM 701 N N . VAL A 1 87 ? 4.826 -6.977 10.954 1.00 87.56 87 VAL A N 1
ATOM 702 C CA . VAL A 1 87 ? 4.042 -7.004 9.713 1.00 87.56 87 VAL A CA 1
ATOM 703 C C . VAL A 1 87 ? 3.790 -5.582 9.201 1.00 87.56 87 VAL A C 1
ATOM 705 O O . VAL A 1 87 ? 4.057 -5.303 8.033 1.00 87.56 87 VAL A O 1
ATOM 708 N N . ILE A 1 88 ? 3.359 -4.659 10.066 1.00 86.69 88 ILE A N 1
ATOM 709 C CA . ILE A 1 88 ? 3.142 -3.250 9.705 1.00 86.69 88 ILE A CA 1
ATOM 710 C C . ILE A 1 88 ? 4.431 -2.617 9.177 1.00 86.69 88 ILE A C 1
ATOM 712 O O . ILE A 1 88 ? 4.407 -1.984 8.124 1.00 86.69 88 ILE A O 1
ATOM 716 N N . VAL A 1 89 ? 5.562 -2.804 9.862 1.00 88.19 89 VAL A N 1
ATOM 717 C CA . VAL A 1 89 ? 6.858 -2.249 9.447 1.00 88.19 89 VAL A CA 1
ATOM 718 C C . VAL A 1 89 ? 7.289 -2.804 8.089 1.00 88.19 89 VAL A C 1
ATOM 720 O O . VAL A 1 89 ? 7.730 -2.036 7.233 1.00 88.19 89 VAL A O 1
ATOM 723 N N . LEU A 1 90 ? 7.131 -4.110 7.856 1.00 88.00 90 LEU A N 1
ATOM 724 C CA . LEU A 1 90 ? 7.460 -4.742 6.575 1.00 88.00 90 LEU A CA 1
ATOM 725 C C . LEU A 1 90 ? 6.616 -4.171 5.432 1.00 88.00 90 LEU A C 1
ATOM 727 O O . LEU A 1 90 ? 7.168 -3.745 4.414 1.00 88.00 90 LEU A O 1
ATOM 731 N N . PHE A 1 91 ? 5.294 -4.102 5.612 1.00 85.25 91 PHE A N 1
ATOM 732 C CA . PHE A 1 91 ? 4.401 -3.540 4.602 1.00 85.25 91 PHE A CA 1
ATOM 733 C C . PHE A 1 91 ? 4.678 -2.057 4.369 1.00 85.25 91 PHE A C 1
ATOM 735 O O . PHE A 1 91 ? 4.815 -1.641 3.221 1.00 85.25 91 PHE A O 1
ATOM 742 N N . LEU A 1 92 ? 4.832 -1.260 5.426 1.00 86.62 92 LEU A N 1
ATOM 743 C CA . LEU A 1 92 ? 5.103 0.168 5.298 1.00 86.62 92 LEU A CA 1
ATOM 744 C C . LEU A 1 92 ? 6.435 0.417 4.580 1.00 86.62 92 LEU A C 1
ATOM 746 O O . LEU A 1 92 ? 6.504 1.250 3.680 1.00 86.62 92 LEU A O 1
ATOM 750 N N . SER A 1 93 ? 7.473 -0.352 4.909 1.00 86.06 93 SER A N 1
ATOM 751 C CA . SER A 1 93 ? 8.777 -0.319 4.240 1.00 86.06 93 SER A CA 1
ATOM 752 C C . SER A 1 93 ? 8.667 -0.651 2.747 1.00 86.06 93 SER A C 1
ATOM 754 O O . SER A 1 93 ? 9.261 0.038 1.916 1.00 86.06 93 SER A O 1
ATOM 756 N N . TYR A 1 94 ? 7.883 -1.670 2.386 1.00 87.56 94 TYR A N 1
ATOM 757 C CA . TYR A 1 94 ? 7.640 -2.036 0.991 1.00 87.56 94 TYR A CA 1
ATOM 758 C C . TYR A 1 94 ? 6.852 -0.952 0.240 1.00 87.56 94 TYR A C 1
ATOM 760 O O . TYR A 1 94 ? 7.268 -0.514 -0.834 1.00 87.56 94 TYR A O 1
ATOM 768 N N . TYR A 1 95 ? 5.734 -0.487 0.798 1.00 85.69 95 TYR A N 1
ATOM 769 C CA . TYR A 1 95 ? 4.858 0.484 0.141 1.00 85.69 95 TYR A CA 1
ATOM 770 C C . TYR A 1 95 ? 5.531 1.848 -0.024 1.00 85.69 95 TYR A C 1
ATOM 772 O O . TYR A 1 95 ? 5.512 2.402 -1.118 1.00 85.69 95 TYR A O 1
ATOM 780 N N . THR A 1 96 ? 6.181 2.372 1.017 1.00 87.06 96 THR A N 1
ATOM 781 C CA . THR A 1 96 ? 6.841 3.690 0.958 1.00 87.06 96 THR A CA 1
ATOM 782 C C . THR A 1 96 ? 7.968 3.729 -0.073 1.00 87.06 96 THR A C 1
ATOM 784 O O . THR A 1 96 ? 8.106 4.722 -0.782 1.00 87.06 96 THR A O 1
ATOM 787 N N . ALA A 1 97 ? 8.717 2.634 -0.238 1.00 86.88 97 ALA A N 1
ATOM 788 C CA . ALA A 1 97 ? 9.725 2.536 -1.290 1.00 86.88 97 ALA A CA 1
ATOM 789 C C . ALA A 1 97 ? 9.111 2.537 -2.690 1.00 86.88 97 ALA A C 1
ATOM 791 O O . ALA A 1 97 ? 9.543 3.309 -3.538 1.00 86.88 97 ALA A O 1
ATOM 792 N N . ASN A 1 98 ? 8.128 1.670 -2.945 1.00 87.69 98 ASN A N 1
ATOM 793 C CA . ASN A 1 98 ? 7.572 1.513 -4.290 1.00 87.69 98 ASN A CA 1
ATOM 794 C C . ASN A 1 98 ? 6.737 2.726 -4.713 1.00 87.69 98 ASN A C 1
ATOM 796 O O . ASN A 1 98 ? 6.851 3.169 -5.852 1.00 87.69 98 ASN A O 1
ATOM 800 N N . VAL A 1 99 ? 5.960 3.311 -3.793 1.00 87.44 99 VAL A N 1
ATOM 801 C CA . VAL A 1 99 ? 5.258 4.573 -4.059 1.00 87.44 99 VAL A CA 1
ATOM 802 C C . VAL A 1 99 ? 6.263 5.691 -4.305 1.00 87.44 99 VAL A C 1
ATOM 804 O O . VAL A 1 99 ? 6.162 6.370 -5.322 1.00 87.44 99 VAL A O 1
ATOM 807 N N . GLY A 1 100 ? 7.262 5.862 -3.436 1.00 87.44 100 GLY A N 1
ATOM 808 C CA . GLY A 1 100 ? 8.264 6.911 -3.617 1.00 87.44 100 GLY A CA 1
ATOM 809 C C . GLY A 1 100 ? 9.013 6.777 -4.943 1.00 87.44 100 GLY A C 1
ATOM 810 O O . GLY A 1 100 ? 9.118 7.748 -5.686 1.00 87.44 100 GLY A O 1
ATOM 811 N N . LEU A 1 101 ? 9.440 5.564 -5.303 1.00 88.81 101 LEU A N 1
ATOM 812 C CA . LEU A 1 101 ? 10.133 5.310 -6.564 1.00 88.81 101 LEU A CA 1
ATOM 813 C C . LEU A 1 101 ? 9.250 5.495 -7.799 1.00 88.81 101 LEU A C 1
ATOM 815 O O . LEU A 1 101 ? 9.773 5.905 -8.827 1.00 88.81 101 LEU A O 1
ATOM 819 N N . SER A 1 102 ? 7.935 5.268 -7.721 1.00 86.50 102 SER A N 1
ATOM 820 C CA . SER A 1 102 ? 7.042 5.516 -8.867 1.00 86.50 102 SER A CA 1
ATOM 821 C C . SER A 1 102 ? 7.104 6.960 -9.385 1.00 86.50 102 SER A C 1
ATOM 823 O O . SER A 1 102 ? 6.832 7.203 -10.556 1.00 86.50 102 SER A O 1
ATOM 825 N N . VAL A 1 103 ? 7.526 7.900 -8.531 1.00 87.81 103 VAL A N 1
ATOM 826 C CA . VAL A 1 103 ? 7.703 9.320 -8.863 1.00 87.81 103 VAL A CA 1
ATOM 827 C C . VAL A 1 103 ? 9.180 9.718 -8.894 1.00 87.81 103 VAL A C 1
ATOM 829 O O . VAL A 1 103 ? 9.605 10.470 -9.765 1.00 87.81 103 VAL A O 1
ATOM 832 N N . LEU A 1 104 ? 9.976 9.227 -7.942 1.00 91.25 104 LEU A N 1
ATOM 833 C CA . LEU A 1 104 ? 11.346 9.688 -7.712 1.00 91.25 104 LEU A CA 1
ATOM 834 C C . LEU A 1 104 ? 12.415 8.850 -8.421 1.00 91.25 104 LEU A C 1
ATOM 836 O O . LEU A 1 104 ? 13.573 9.268 -8.448 1.00 91.25 104 LEU A O 1
ATOM 840 N N . ALA A 1 105 ? 12.067 7.699 -9.010 1.00 91.00 105 ALA A N 1
ATOM 841 C CA . ALA A 1 105 ? 13.034 6.841 -9.700 1.00 91.00 105 ALA A CA 1
ATOM 842 C C . ALA A 1 105 ? 13.864 7.565 -10.779 1.00 91.00 105 ALA A C 1
ATOM 844 O O . ALA A 1 105 ? 15.066 7.302 -10.820 1.00 91.00 105 ALA A O 1
ATOM 845 N N . PRO A 1 106 ? 13.319 8.496 -11.595 1.00 93.44 106 PRO A N 1
ATOM 846 C CA . PRO A 1 106 ? 14.120 9.232 -12.578 1.00 93.44 106 PRO A CA 1
ATOM 847 C C . PRO A 1 106 ? 15.251 10.073 -11.968 1.00 93.44 106 PRO A C 1
ATOM 849 O O . PRO A 1 106 ? 16.230 10.358 -12.648 1.00 93.44 106 PRO A O 1
ATOM 852 N N . TYR A 1 107 ? 15.125 10.464 -10.697 1.00 93.06 107 TYR A N 1
ATOM 853 C CA . TYR A 1 107 ? 16.075 11.343 -10.011 1.00 93.06 107 TYR A CA 1
ATOM 854 C C . TYR A 1 107 ? 16.993 10.592 -9.045 1.00 93.06 107 TYR A C 1
ATOM 856 O O . TYR A 1 107 ? 18.142 10.977 -8.855 1.00 93.06 107 TYR A O 1
ATOM 864 N N . LEU A 1 108 ? 16.480 9.538 -8.406 1.00 91.00 108 LEU A N 1
ATOM 865 C CA . LEU A 1 108 ? 17.174 8.813 -7.338 1.00 91.00 108 LEU A CA 1
ATOM 866 C C . LEU A 1 108 ? 17.709 7.443 -7.776 1.00 91.00 108 LEU A C 1
ATOM 868 O O . LEU A 1 108 ? 18.459 6.813 -7.028 1.00 91.00 108 LEU A O 1
ATOM 872 N N . GLY A 1 109 ? 17.307 6.959 -8.954 1.00 90.31 109 GLY A N 1
ATOM 873 C CA . GLY A 1 109 ? 17.536 5.581 -9.377 1.00 90.31 109 GLY A CA 1
ATOM 874 C C . GLY A 1 109 ? 16.730 4.569 -8.553 1.00 90.31 109 GLY A C 1
ATOM 875 O O . GLY A 1 109 ? 15.964 4.919 -7.655 1.00 90.31 109 GLY A O 1
ATOM 876 N N . THR A 1 110 ? 16.894 3.280 -8.862 1.00 91.12 110 THR A N 1
ATOM 877 C CA . THR A 1 110 ? 16.166 2.179 -8.189 1.00 91.12 110 THR A CA 1
ATOM 878 C C . THR A 1 110 ? 17.034 1.366 -7.223 1.00 91.12 110 THR A C 1
ATOM 880 O O . THR A 1 110 ? 16.568 0.384 -6.634 1.00 91.12 110 THR A O 1
ATOM 883 N N . GLU A 1 111 ? 18.273 1.814 -7.026 1.00 92.06 111 GLU A N 1
ATOM 884 C CA . GLU A 1 111 ? 19.269 1.214 -6.142 1.00 92.06 111 GLU A CA 1
ATOM 885 C C . GLU A 1 111 ? 18.921 1.401 -4.657 1.00 92.06 111 GLU A C 1
ATOM 887 O O . GLU A 1 111 ? 18.033 2.174 -4.281 1.00 92.06 111 GLU A O 1
ATOM 892 N N . THR A 1 112 ? 19.652 0.708 -3.781 1.00 92.69 112 THR A N 1
ATOM 893 C CA . THR A 1 112 ? 19.431 0.702 -2.324 1.00 92.69 112 THR A CA 1
ATOM 894 C C . THR A 1 112 ? 19.321 2.104 -1.721 1.00 92.69 112 THR A C 1
ATOM 896 O O . THR A 1 112 ? 18.413 2.362 -0.927 1.00 92.69 112 THR A O 1
ATOM 899 N N . LEU A 1 113 ? 20.205 3.025 -2.117 1.00 93.06 113 LEU A N 1
ATOM 900 C CA . LEU A 1 113 ? 20.204 4.396 -1.603 1.00 93.06 113 LEU A CA 1
ATOM 901 C C . LEU A 1 113 ? 18.962 5.176 -2.064 1.00 93.06 113 LEU A C 1
ATOM 903 O O . LEU A 1 113 ? 18.295 5.803 -1.242 1.00 93.06 113 LEU A O 1
ATOM 907 N N . GLY A 1 114 ? 18.596 5.070 -3.345 1.00 90.81 114 GLY A N 1
ATOM 908 C CA . GLY A 1 114 ? 17.393 5.706 -3.890 1.00 90.81 114 GLY A CA 1
ATOM 909 C C . GLY A 1 114 ? 16.109 5.184 -3.242 1.00 90.81 114 GLY A C 1
ATOM 910 O O . GLY A 1 114 ? 15.211 5.961 -2.908 1.00 90.81 114 GLY A O 1
ATOM 911 N N . ARG A 1 115 ? 16.053 3.877 -2.948 1.00 92.00 115 ARG A N 1
ATOM 912 C CA . ARG A 1 115 ? 14.970 3.255 -2.167 1.00 92.00 115 ARG A CA 1
ATOM 913 C C . ARG A 1 115 ? 14.894 3.813 -0.751 1.00 92.00 115 ARG A C 1
ATOM 915 O O . ARG A 1 115 ? 13.796 4.105 -0.286 1.00 92.00 115 ARG A O 1
ATOM 922 N N . LEU A 1 116 ? 16.025 3.951 -0.060 1.00 94.06 116 LEU A N 1
ATOM 923 C CA . LEU A 1 116 ? 16.062 4.478 1.305 1.00 94.06 116 LEU A CA 1
ATOM 924 C C . LEU A 1 116 ? 15.568 5.929 1.357 1.00 94.06 116 LEU A C 1
ATOM 926 O O . LEU A 1 116 ? 14.686 6.242 2.154 1.00 94.06 116 LEU A O 1
ATOM 930 N N . ILE A 1 117 ? 16.081 6.784 0.470 1.00 93.00 117 ILE A N 1
ATOM 931 C CA . ILE A 1 117 ? 15.667 8.190 0.377 1.00 93.00 117 ILE A CA 1
ATOM 932 C C . ILE A 1 117 ? 14.169 8.276 0.062 1.00 93.00 117 ILE A C 1
ATOM 934 O O . ILE A 1 117 ? 13.438 8.991 0.746 1.00 93.00 117 ILE A O 1
ATOM 938 N N . SER A 1 118 ? 13.684 7.480 -0.896 1.00 92.44 118 SER A N 1
ATOM 939 C CA . SER A 1 118 ? 12.259 7.418 -1.247 1.00 92.44 118 SER A CA 1
ATOM 940 C C . SER A 1 118 ? 11.375 7.067 -0.046 1.00 92.44 118 SER A C 1
ATOM 942 O O . SER A 1 118 ? 10.358 7.723 0.176 1.00 92.44 118 SER A O 1
ATOM 944 N N . LYS A 1 119 ? 11.777 6.086 0.779 1.00 92.75 119 LYS A N 1
ATOM 945 C CA . LYS A 1 119 ? 11.045 5.730 2.007 1.00 92.75 119 LYS A CA 1
ATOM 946 C C . LYS A 1 119 ? 10.954 6.908 2.971 1.00 92.75 119 LYS A C 1
ATOM 948 O O . LYS A 1 119 ? 9.868 7.214 3.454 1.00 92.75 119 LYS A O 1
ATOM 953 N N . ILE A 1 120 ? 12.086 7.562 3.241 1.00 94.12 120 ILE A N 1
ATOM 954 C CA . ILE A 1 120 ? 12.163 8.687 4.183 1.00 94.12 120 ILE A CA 1
ATOM 955 C C . ILE A 1 120 ? 11.272 9.838 3.710 1.00 94.12 120 ILE A C 1
ATOM 957 O O . ILE A 1 120 ? 10.494 10.370 4.499 1.00 94.12 120 ILE A O 1
ATOM 961 N N . VAL A 1 121 ? 11.328 10.180 2.420 1.00 93.75 121 VAL A N 1
ATOM 962 C CA . VAL A 1 121 ? 10.508 11.248 1.832 1.00 93.75 121 VAL A CA 1
ATOM 963 C C . VAL A 1 121 ? 9.018 10.932 1.955 1.00 93.75 121 VAL A C 1
ATOM 965 O O . VAL A 1 121 ? 8.252 11.769 2.432 1.00 93.75 121 VAL A O 1
ATOM 968 N N . VAL A 1 122 ? 8.590 9.721 1.586 1.00 92.44 122 VAL A N 1
ATOM 969 C CA . VAL A 1 122 ? 7.172 9.337 1.679 1.00 92.44 122 VAL A CA 1
ATOM 970 C C . VAL A 1 122 ? 6.695 9.323 3.132 1.00 92.44 122 VAL A C 1
ATOM 972 O O . VAL A 1 122 ? 5.609 9.825 3.416 1.00 92.44 122 VAL A O 1
ATOM 975 N N . LEU A 1 123 ? 7.500 8.814 4.069 1.00 91.25 123 LEU A N 1
ATOM 976 C CA . LEU A 1 123 ? 7.169 8.852 5.496 1.00 91.25 123 LEU A CA 1
ATOM 977 C C . LEU A 1 123 ? 7.032 10.288 6.011 1.00 91.25 123 LEU A C 1
ATOM 979 O O . LEU A 1 123 ? 6.072 10.583 6.719 1.00 91.25 123 LEU A O 1
ATOM 983 N N . ALA A 1 124 ? 7.931 11.193 5.619 1.00 91.56 124 ALA A N 1
ATOM 984 C CA . ALA A 1 124 ? 7.841 12.604 5.984 1.00 91.56 124 ALA A CA 1
ATOM 985 C C . ALA A 1 124 ? 6.544 13.243 5.459 1.00 91.56 124 ALA A C 1
ATOM 987 O O . ALA A 1 124 ? 5.851 13.933 6.207 1.00 91.56 124 ALA A O 1
ATOM 988 N N . ILE A 1 125 ? 6.165 12.960 4.209 1.00 89.44 125 ILE A N 1
ATOM 989 C CA . ILE A 1 125 ? 4.902 13.433 3.622 1.00 89.44 125 ILE A CA 1
ATOM 990 C C . ILE A 1 125 ? 3.701 12.897 4.409 1.00 89.44 125 ILE A C 1
ATOM 992 O O . ILE A 1 125 ? 2.812 13.672 4.760 1.00 89.44 125 ILE A O 1
ATOM 996 N N . ILE A 1 126 ? 3.682 11.598 4.729 1.00 86.38 126 ILE A N 1
ATOM 997 C CA . ILE A 1 126 ? 2.611 10.985 5.529 1.00 86.38 126 ILE A CA 1
ATOM 998 C C . ILE A 1 126 ? 2.490 11.695 6.880 1.00 86.38 126 ILE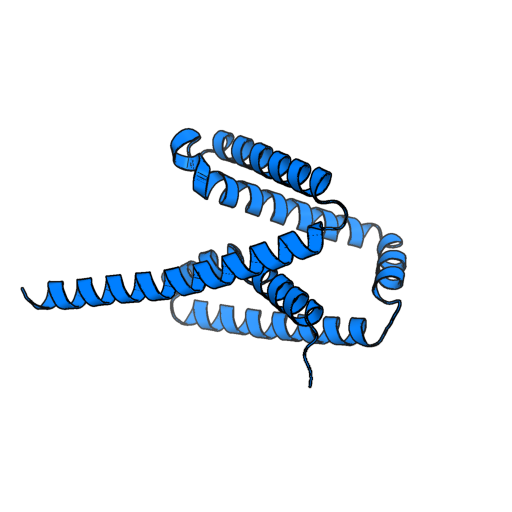 A C 1
ATOM 1000 O O . ILE A 1 126 ? 1.389 12.085 7.262 1.00 86.38 126 ILE A O 1
ATOM 1004 N N . VAL A 1 127 ? 3.604 11.922 7.580 1.00 86.75 127 VAL A N 1
ATOM 1005 C CA . VAL A 1 127 ? 3.610 12.624 8.872 1.00 86.75 127 VAL A CA 1
ATOM 1006 C C . VAL A 1 127 ? 3.056 14.042 8.736 1.00 86.75 127 VAL A C 1
ATOM 1008 O O . VAL A 1 127 ? 2.220 14.442 9.544 1.00 86.75 127 VAL A O 1
ATOM 1011 N N . VAL A 1 128 ? 3.451 14.792 7.703 1.00 87.38 128 VAL A N 1
ATOM 1012 C CA . VAL A 1 128 ? 2.934 16.150 7.452 1.00 87.38 128 VAL A CA 1
ATOM 1013 C C . VAL A 1 128 ? 1.426 16.137 7.198 1.00 87.38 128 VAL A C 1
ATOM 1015 O O . VAL A 1 128 ? 0.706 16.976 7.747 1.00 87.38 128 VAL A O 1
ATOM 1018 N N . ILE A 1 129 ? 0.935 15.184 6.400 1.00 83.75 129 ILE A N 1
ATOM 1019 C CA . ILE A 1 129 ? -0.498 15.024 6.128 1.00 83.75 129 ILE A CA 1
ATOM 1020 C C . ILE A 1 129 ? -1.238 14.719 7.428 1.00 83.75 129 ILE A C 1
ATOM 1022 O O . ILE A 1 129 ? -2.191 15.424 7.750 1.00 83.75 129 ILE A O 1
ATOM 1026 N N . LEU A 1 130 ? -0.786 13.729 8.201 1.00 82.38 130 LEU A N 1
ATOM 1027 C CA . LEU A 1 130 ? -1.426 13.337 9.460 1.00 82.38 130 LEU A CA 1
ATOM 1028 C C . LEU A 1 130 ? -1.433 14.484 10.480 1.00 82.38 130 LEU A C 1
ATOM 1030 O O . LEU A 1 130 ? -2.464 14.759 11.093 1.00 82.38 130 LEU A O 1
ATOM 1034 N N . ALA A 1 131 ? -0.318 15.209 10.609 1.00 82.62 131 ALA A N 1
ATOM 1035 C CA . ALA A 1 131 ? -0.195 16.336 11.529 1.00 82.62 131 ALA A CA 1
ATOM 1036 C C . ALA A 1 131 ? -1.162 17.485 11.193 1.00 82.62 131 ALA A C 1
ATOM 1038 O O . ALA A 1 131 ? -1.697 18.132 12.096 1.00 82.62 131 ALA A O 1
ATOM 1039 N N . ARG A 1 132 ? -1.412 17.742 9.901 1.00 80.38 132 ARG A N 1
ATOM 1040 C CA . ARG A 1 132 ? -2.331 18.802 9.450 1.00 80.38 132 ARG A CA 1
ATOM 1041 C C . ARG A 1 132 ? -3.787 18.354 9.360 1.00 80.38 132 ARG A C 1
ATOM 1043 O O . ARG A 1 132 ? -4.679 19.181 9.531 1.00 80.38 132 ARG A O 1
ATOM 1050 N N . ALA A 1 133 ? -4.038 17.080 9.080 1.00 72.25 133 ALA A N 1
ATOM 1051 C CA . ALA A 1 133 ? -5.374 16.576 8.789 1.00 72.25 133 ALA A CA 1
ATOM 1052 C C . ALA A 1 133 ? -6.260 16.432 10.036 1.00 72.25 133 ALA A C 1
ATOM 1054 O O . ALA A 1 133 ? -7.477 16.538 9.890 1.00 72.25 133 ALA A O 1
ATOM 1055 N N . ARG A 1 134 ? -5.685 16.237 11.238 1.00 72.12 134 ARG A N 1
ATOM 1056 C CA . ARG A 1 134 ? -6.406 16.038 12.518 1.00 72.12 134 ARG A CA 1
ATOM 1057 C C . ARG A 1 134 ? -7.690 15.202 12.325 1.00 72.12 134 ARG A C 1
ATOM 1059 O O . ARG A 1 134 ? -7.608 14.039 11.935 1.00 72.12 134 ARG A O 1
ATOM 1066 N N . GLU A 1 135 ? -8.868 15.800 12.516 1.00 67.25 135 GLU A N 1
ATOM 1067 C CA . GLU A 1 135 ? -10.185 15.144 12.427 1.00 67.25 135 GLU A CA 1
ATOM 1068 C C . GLU A 1 135 ? -10.636 14.817 10.994 1.00 67.25 135 GLU A C 1
ATOM 1070 O O . GLU A 1 135 ? -11.484 13.954 10.779 1.00 67.25 135 GLU A O 1
ATOM 1075 N N . LYS A 1 136 ? -10.064 15.475 9.981 1.00 76.56 136 LYS A N 1
ATOM 1076 C CA . LYS A 1 136 ? -10.427 15.275 8.568 1.00 76.56 136 LYS A CA 1
ATOM 1077 C C . LYS A 1 136 ? -9.662 14.135 7.905 1.00 76.56 136 LYS A C 1
ATOM 1079 O O . LYS A 1 136 ? -9.928 13.844 6.740 1.00 76.56 136 LYS A O 1
ATOM 1084 N N . THR A 1 137 ? -8.745 13.485 8.624 1.00 75.25 137 THR A N 1
ATOM 1085 C CA . THR A 1 137 ? -7.913 12.387 8.109 1.00 75.25 137 THR A CA 1
ATOM 1086 C C . THR A 1 137 ? -8.760 11.312 7.436 1.00 75.25 137 THR A C 1
ATOM 1088 O O . THR A 1 137 ? -8.492 10.947 6.295 1.00 75.25 137 THR A O 1
ATOM 1091 N N . PHE A 1 138 ? -9.846 10.886 8.085 1.00 71.25 138 PHE A N 1
ATOM 1092 C CA . PHE A 1 138 ? -10.753 9.879 7.538 1.00 71.25 138 PHE A CA 1
ATOM 1093 C C . PHE A 1 138 ? -11.371 10.306 6.198 1.00 71.25 138 PHE A C 1
ATOM 1095 O O . PHE A 1 138 ? -11.330 9.565 5.218 1.00 71.25 138 PHE A O 1
ATOM 1102 N N . THR A 1 139 ? -11.888 11.533 6.126 1.00 76.56 139 THR A N 1
ATOM 1103 C CA . THR A 1 139 ? -12.487 12.084 4.903 1.00 76.56 139 THR A CA 1
ATOM 1104 C C . THR A 1 139 ? -11.461 12.199 3.776 1.00 76.56 139 THR A C 1
ATOM 1106 O O . THR A 1 139 ? -11.760 11.848 2.639 1.00 76.56 139 THR A O 1
ATOM 1109 N N . ILE A 1 140 ? -10.244 12.653 4.084 1.00 78.88 140 ILE A N 1
ATOM 1110 C CA . ILE A 1 140 ? -9.154 12.779 3.108 1.00 78.88 140 ILE A CA 1
ATOM 1111 C C . ILE A 1 140 ? -8.758 11.401 2.568 1.00 78.88 140 ILE A C 1
ATOM 1113 O O . ILE A 1 140 ? -8.619 11.243 1.357 1.00 78.88 140 ILE A O 1
ATOM 1117 N N . MET A 1 141 ? -8.634 10.394 3.436 1.00 79.50 141 MET A N 1
ATOM 1118 C CA . MET A 1 141 ? -8.335 9.021 3.024 1.00 79.50 141 MET A CA 1
ATOM 1119 C C . MET A 1 141 ? -9.448 8.427 2.157 1.00 79.50 141 MET A C 1
ATOM 1121 O O . MET A 1 141 ? -9.158 7.800 1.141 1.00 79.50 141 MET A O 1
ATOM 1125 N N . ALA A 1 142 ? -10.715 8.651 2.512 1.00 76.31 142 ALA A N 1
ATOM 1126 C CA . ALA A 1 142 ? -11.849 8.163 1.733 1.00 76.31 142 ALA A CA 1
ATOM 1127 C C . ALA A 1 142 ? -11.898 8.805 0.337 1.00 76.31 142 ALA A C 1
ATOM 1129 O O . ALA A 1 142 ? -12.037 8.094 -0.656 1.00 76.31 142 ALA A O 1
ATOM 1130 N N . ILE A 1 143 ? -11.715 10.128 0.243 1.00 82.31 143 ILE A N 1
ATOM 1131 C CA . ILE A 1 143 ? -11.654 10.848 -1.040 1.00 82.31 143 ILE A CA 1
ATOM 1132 C C . ILE A 1 143 ? -10.450 10.385 -1.866 1.00 82.31 143 ILE A C 1
ATOM 1134 O O . ILE A 1 143 ? -10.591 10.125 -3.059 1.00 82.31 143 ILE A O 1
ATOM 1138 N N . GLY A 1 144 ? -9.278 10.244 -1.241 1.00 80.94 144 GLY A N 1
ATOM 1139 C CA . GLY A 1 144 ? -8.077 9.739 -1.905 1.00 80.94 144 GLY A CA 1
ATOM 1140 C C . GLY A 1 144 ? -8.279 8.331 -2.463 1.00 80.94 144 GLY A C 1
ATOM 1141 O O . GLY A 1 144 ? -7.933 8.071 -3.612 1.00 80.94 144 GLY A O 1
ATOM 1142 N N . SER A 1 145 ? -8.921 7.451 -1.692 1.00 79.38 145 SER A N 1
ATOM 1143 C CA . SER A 1 145 ? -9.297 6.108 -2.141 1.00 79.38 145 SER A CA 1
ATOM 1144 C C . SER A 1 145 ? -10.283 6.143 -3.316 1.00 79.38 145 SER A C 1
ATOM 1146 O O . SER A 1 145 ? -10.084 5.447 -4.310 1.00 79.38 145 SER A O 1
ATOM 1148 N N . MET A 1 146 ? -11.311 7.000 -3.260 1.00 82.56 146 MET A N 1
ATOM 1149 C CA . MET A 1 146 ? -12.268 7.173 -4.363 1.00 82.56 146 MET A CA 1
ATOM 1150 C C . MET A 1 146 ? -11.561 7.602 -5.648 1.00 82.56 146 MET A C 1
ATOM 1152 O O . MET A 1 146 ? -11.782 7.006 -6.702 1.00 82.56 146 MET A O 1
ATOM 1156 N N . ALA A 1 147 ? -10.691 8.610 -5.552 1.00 84.75 147 ALA A N 1
ATOM 1157 C CA . ALA A 1 147 ? -9.907 9.095 -6.679 1.00 84.75 147 ALA A CA 1
ATOM 1158 C C . ALA A 1 147 ? -8.995 7.996 -7.236 1.00 84.75 147 ALA A C 1
ATOM 1160 O O . ALA A 1 147 ? -8.933 7.812 -8.447 1.00 84.75 147 ALA A O 1
ATOM 1161 N N . PHE A 1 148 ? -8.338 7.228 -6.365 1.00 80.56 148 PHE A N 1
ATOM 1162 C CA . PHE A 1 148 ? -7.478 6.120 -6.768 1.00 80.56 148 PHE A CA 1
ATOM 1163 C C . PHE A 1 148 ? -8.242 5.030 -7.533 1.00 80.56 148 PHE A C 1
ATOM 1165 O O . PHE A 1 148 ? -7.815 4.634 -8.618 1.00 80.56 148 PHE A O 1
ATOM 1172 N N . ILE A 1 149 ? -9.392 4.579 -7.019 1.00 80.75 149 ILE A N 1
ATOM 1173 C CA . ILE A 1 149 ? -10.237 3.583 -7.696 1.00 80.75 149 ILE A CA 1
ATOM 1174 C C . ILE A 1 149 ? -10.689 4.113 -9.060 1.00 80.75 149 ILE A C 1
ATOM 1176 O O . ILE A 1 149 ? -10.566 3.417 -10.067 1.00 80.75 149 ILE A O 1
ATOM 1180 N N . PHE A 1 150 ? -11.167 5.358 -9.107 1.00 84.50 150 PHE A N 1
ATOM 1181 C CA . PHE A 1 150 ? -11.631 5.983 -10.342 1.00 84.50 150 PHE A CA 1
ATOM 1182 C C . PHE A 1 150 ? -10.517 6.098 -11.391 1.00 84.50 150 PHE A C 1
ATOM 1184 O O . PHE A 1 150 ? -10.706 5.684 -12.533 1.00 84.50 150 PHE A O 1
ATOM 1191 N N . LEU A 1 151 ? -9.336 6.587 -11.001 1.00 83.81 151 LEU A N 1
ATOM 1192 C CA . LEU A 1 151 ? -8.172 6.683 -11.885 1.00 83.81 151 LEU A CA 1
ATOM 1193 C C . LEU A 1 151 ? -7.709 5.308 -12.372 1.00 83.81 151 LEU A C 1
ATOM 1195 O O . LEU A 1 151 ? -7.373 5.163 -13.543 1.00 83.81 151 LEU A O 1
ATOM 1199 N N . THR A 1 152 ? -7.738 4.292 -11.510 1.00 77.88 152 THR A N 1
ATOM 1200 C CA . THR A 1 152 ? -7.370 2.919 -11.883 1.00 77.88 152 THR A CA 1
ATOM 1201 C C . THR A 1 152 ? -8.318 2.362 -12.945 1.00 77.88 152 THR A C 1
ATOM 1203 O O . THR A 1 152 ? -7.864 1.804 -13.941 1.00 77.88 152 THR A O 1
ATOM 1206 N N . LEU A 1 153 ? -9.631 2.559 -12.782 1.00 83.06 153 LEU A N 1
ATOM 1207 C CA . LEU A 1 153 ? -10.628 2.153 -13.778 1.00 83.06 153 LEU A CA 1
ATOM 1208 C C . LEU A 1 153 ? -10.447 2.905 -15.100 1.00 83.06 153 LEU A C 1
ATOM 1210 O O . LEU A 1 153 ? -10.462 2.285 -16.162 1.00 83.06 153 LEU A O 1
ATOM 1214 N N . LEU A 1 154 ? -10.226 4.222 -15.044 1.00 85.50 154 LEU A N 1
ATOM 1215 C CA . LEU A 1 154 ? -9.955 5.026 -16.235 1.00 85.50 154 LEU A CA 1
ATOM 1216 C C . LEU A 1 154 ? -8.708 4.545 -16.983 1.00 85.50 154 LEU A C 1
ATOM 1218 O O . LEU A 1 154 ? -8.753 4.396 -18.202 1.00 85.50 154 LEU A O 1
ATOM 1222 N N . LEU A 1 155 ? -7.616 4.274 -16.263 1.00 80.50 155 LEU A N 1
ATOM 1223 C CA . LEU A 1 155 ? -6.370 3.766 -16.838 1.00 80.50 155 LEU A CA 1
ATOM 1224 C C . LEU A 1 155 ? -6.536 2.369 -17.440 1.00 80.50 155 LEU A C 1
ATOM 1226 O O . LEU A 1 155 ? -5.967 2.086 -18.493 1.00 80.50 155 LEU A O 1
ATOM 1230 N N . ALA A 1 156 ? -7.326 1.499 -16.811 1.00 77.94 156 ALA A N 1
ATOM 1231 C CA . ALA A 1 156 ? -7.621 0.179 -17.356 1.00 77.94 156 ALA A CA 1
ATOM 1232 C C . ALA A 1 156 ? -8.387 0.279 -18.686 1.00 77.94 156 ALA A C 1
ATOM 1234 O O . ALA A 1 156 ? -8.018 -0.371 -19.665 1.00 77.94 156 ALA A O 1
ATOM 1235 N N . VAL A 1 157 ? -9.411 1.139 -18.749 1.00 80.62 157 VAL A N 1
ATOM 1236 C CA . VAL A 1 157 ? -10.200 1.363 -19.971 1.00 80.62 157 VAL A CA 1
ATOM 1237 C C . VAL A 1 157 ? -9.349 1.993 -21.074 1.00 80.62 157 VAL A C 1
ATOM 1239 O O . VAL A 1 157 ? -9.395 1.530 -22.215 1.00 80.62 157 VAL A O 1
ATOM 1242 N N . SER A 1 158 ? -8.545 3.010 -20.754 1.00 80.62 158 SER A N 1
ATOM 1243 C CA . SER A 1 158 ? -7.700 3.676 -21.750 1.00 80.62 158 SER A CA 1
ATOM 1244 C C . SER A 1 158 ? -6.618 2.742 -22.295 1.00 80.62 158 SER A C 1
ATOM 1246 O O . SER A 1 158 ? -6.417 2.680 -23.506 1.00 80.62 158 SER A O 1
ATOM 1248 N N . SER A 1 159 ? -5.980 1.945 -21.435 1.00 75.44 159 SER A N 1
ATOM 1249 C CA . SER A 1 159 ? -4.955 0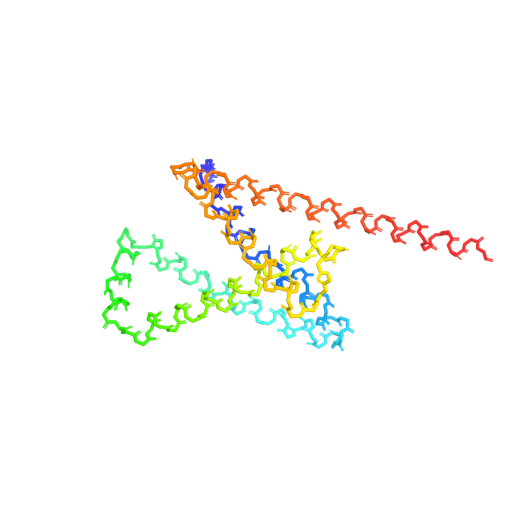.974 -21.845 1.00 75.44 159 SER A CA 1
ATOM 1250 C C . SER A 1 159 ? -5.528 -0.116 -22.755 1.00 75.44 159 SER A C 1
ATOM 1252 O O . SER A 1 159 ? -4.895 -0.506 -23.740 1.00 75.44 159 SER A O 1
ATOM 1254 N N . TYR A 1 160 ? -6.752 -0.577 -22.475 1.00 76.62 160 TYR A N 1
ATOM 1255 C CA . TYR A 1 160 ? -7.466 -1.519 -23.338 1.00 76.62 160 TYR A CA 1
ATOM 1256 C C . TYR A 1 160 ? -7.775 -0.916 -24.718 1.00 76.62 160 TYR A C 1
ATOM 1258 O O . TYR A 1 160 ? -7.541 -1.558 -25.743 1.00 76.62 160 TYR A O 1
ATOM 1266 N N . GLN A 1 161 ? -8.242 0.337 -24.765 1.00 73.31 161 GLN A N 1
ATOM 1267 C CA . GLN A 1 161 ? -8.517 1.032 -26.027 1.00 73.31 161 GLN A CA 1
ATOM 1268 C C . GLN A 1 161 ? -7.253 1.232 -26.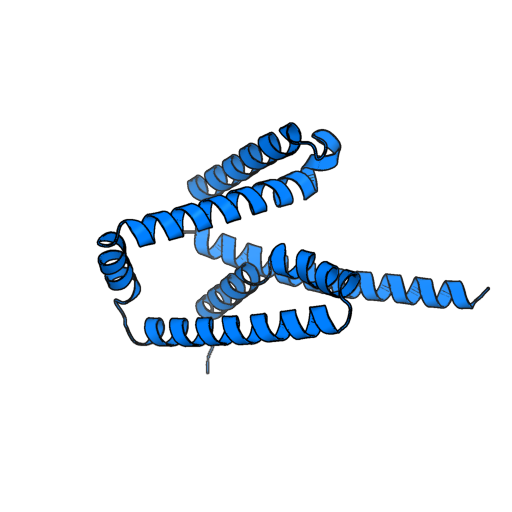871 1.00 73.31 161 GLN A C 1
ATOM 1270 O O . GLN A 1 161 ? -7.280 0.965 -28.071 1.00 73.31 161 GLN A O 1
ATOM 1275 N N . ILE A 1 162 ? -6.143 1.643 -26.250 1.00 75.69 162 ILE A N 1
ATOM 1276 C CA . ILE A 1 162 ? -4.851 1.823 -26.930 1.00 75.69 162 ILE A CA 1
ATOM 1277 C C . ILE A 1 162 ? -4.370 0.498 -27.533 1.00 75.69 162 ILE A C 1
ATOM 1279 O O . ILE A 1 162 ? -3.987 0.458 -28.702 1.00 75.69 162 ILE A O 1
ATOM 1283 N N . SER A 1 163 ? -4.454 -0.596 -26.769 1.00 73.50 163 SER A N 1
ATOM 1284 C CA . SER A 1 163 ? -4.039 -1.928 -27.231 1.00 73.50 163 SER A CA 1
ATOM 1285 C C . SER A 1 163 ? -4.861 -2.393 -28.438 1.00 73.50 163 SER A C 1
ATOM 1287 O O . SER A 1 163 ? -4.305 -2.871 -29.424 1.00 73.50 163 SER A O 1
ATOM 1289 N N . ARG A 1 164 ? -6.181 -2.170 -28.415 1.00 75.38 164 ARG A N 1
ATOM 1290 C CA . ARG A 1 164 ? -7.084 -2.530 -29.518 1.00 75.38 164 ARG A CA 1
ATOM 1291 C C . ARG A 1 164 ? -6.808 -1.732 -30.797 1.00 75.38 164 ARG A C 1
ATOM 1293 O O . ARG A 1 164 ? -6.871 -2.284 -31.890 1.00 75.38 164 ARG A O 1
ATOM 1300 N N . ILE A 1 165 ? -6.503 -0.438 -30.678 1.00 74.25 165 ILE A N 1
ATOM 1301 C CA . ILE A 1 165 ? -6.147 0.411 -31.830 1.00 74.25 165 ILE A CA 1
ATOM 1302 C C . ILE A 1 165 ? -4.814 -0.045 -32.444 1.00 74.25 165 ILE A C 1
ATOM 1304 O O . 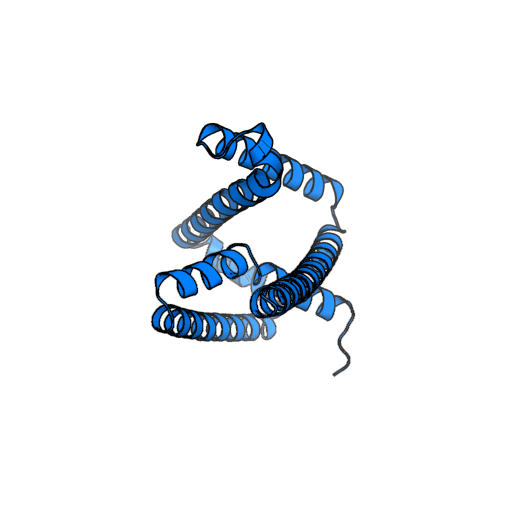ILE A 1 165 ? -4.689 -0.100 -33.670 1.00 74.25 165 ILE A O 1
ATOM 1308 N N . ALA A 1 166 ? -3.836 -0.411 -31.610 1.00 71.88 166 ALA A N 1
ATOM 1309 C CA . ALA A 1 166 ? -2.547 -0.937 -32.062 1.00 71.88 166 ALA A CA 1
ATOM 1310 C C . ALA A 1 166 ? -2.696 -2.267 -32.826 1.00 71.88 166 ALA A C 1
ATOM 1312 O O . ALA A 1 166 ? -2.075 -2.460 -33.868 1.00 71.88 166 ALA A O 1
ATOM 1313 N N . GLU A 1 167 ? -3.574 -3.157 -32.362 1.00 71.88 167 GLU A N 1
ATOM 1314 C CA . GLU A 1 167 ? -3.851 -4.438 -33.020 1.00 71.88 167 GLU A CA 1
ATOM 1315 C C . GLU A 1 167 ? -4.501 -4.242 -34.405 1.00 71.88 167 GLU A C 1
ATOM 1317 O O . GLU A 1 167 ? -4.015 -4.781 -35.400 1.00 71.88 167 GLU A O 1
ATOM 1322 N N . ILE A 1 168 ? -5.512 -3.367 -34.507 1.00 74.38 168 ILE A N 1
ATOM 1323 C CA . ILE A 1 168 ? -6.183 -3.025 -35.778 1.00 74.38 168 ILE A CA 1
ATOM 1324 C C . ILE A 1 168 ? -5.204 -2.415 -36.791 1.00 74.38 168 ILE A C 1
ATOM 1326 O O . ILE A 1 168 ? -5.251 -2.737 -37.976 1.00 74.38 168 ILE A O 1
ATOM 1330 N N . THR A 1 169 ? -4.300 -1.543 -36.340 1.00 70.44 169 THR A N 1
ATOM 1331 C CA . THR A 1 169 ? -3.308 -0.900 -37.220 1.00 70.44 169 THR A CA 1
ATOM 1332 C C . THR A 1 169 ? -2.171 -1.836 -37.634 1.00 70.44 169 THR A C 1
ATOM 1334 O O . THR A 1 169 ? -1.574 -1.620 -38.687 1.00 70.44 169 THR A O 1
ATOM 1337 N N . SER A 1 170 ? -1.893 -2.893 -36.863 1.00 69.31 170 SER A N 1
ATOM 1338 C CA . SER A 1 170 ? -0.911 -3.926 -37.224 1.00 69.31 170 SER A CA 1
ATOM 1339 C C . SER A 1 170 ? -1.426 -4.959 -38.235 1.00 69.31 170 SER A C 1
ATOM 1341 O O . SER A 1 170 ? -0.636 -5.445 -39.035 1.00 69.31 170 SER A O 1
ATOM 1343 N N . LEU A 1 171 ? -2.734 -5.244 -38.247 1.00 59.56 171 LEU A N 1
ATOM 1344 C CA . LEU A 1 171 ? -3.391 -6.160 -39.197 1.00 59.56 171 LEU A CA 1
ATOM 1345 C C . LEU A 1 171 ? -3.704 -5.516 -40.561 1.00 59.56 171 LEU A C 1
ATOM 1347 O O . LEU A 1 171 ? -4.104 -6.207 -41.493 1.00 59.56 171 LEU A O 1
ATOM 1351 N N . GLY A 1 172 ? -3.562 -4.191 -40.672 1.00 54.06 172 GLY A N 1
ATOM 1352 C CA . GLY A 1 172 ? -3.727 -3.435 -41.919 1.00 54.06 172 GLY A CA 1
ATOM 1353 C C . GLY A 1 172 ? -2.453 -3.307 -42.767 1.00 54.06 172 GLY A C 1
ATOM 1354 O O . GLY A 1 172 ? -2.449 -2.518 -43.711 1.00 54.06 172 GLY A O 1
ATOM 1355 N N . LYS A 1 173 ? -1.379 -4.026 -42.416 1.00 47.94 173 LYS A N 1
ATOM 1356 C CA . LYS A 1 173 ? -0.146 -4.194 -43.202 1.00 47.94 173 LYS A CA 1
ATOM 1357 C C . LYS A 1 173 ? -0.013 -5.644 -43.641 1.00 47.94 173 LYS A C 1
ATOM 1359 O O . LYS A 1 173 ? 0.530 -5.845 -44.747 1.00 47.94 173 LYS A O 1
#

Radius of gyration: 20.25 Å; Cα contacts (8 Å, |Δi|>4): 78; chains: 1; bounding box: 52×41×70 Å

Sequence (173 aa):
MKIKKWEIYLITLVAGYATGIGTLGLFPQMWLKYGMSGLILHLVFLAMFTYLAIMETKKIGESDYFFAEFYEKVVRKPGIILLIFSVIVLFLSYYTANVGLSVLAPYLGTETLGRLISKIVVLAIIVVILARAREKTFTIMAIGSMAFIFLTLLLAVSSYQISRIAEITSLGK

Secondary structure (DSSP, 8-state):
----HHHHHHHHHHHHHHSSHIIIIIHHHHHHHHHHHHHHHHHHHHHHHHHHHHHHHHHHHT-TTHHHHHHHHHHT-HHHHHHHHHHHHHHHHHHHHHHHHHHHHHHH-SSHHHHHHHHHHHHHHHHHHHHHHGGGHHHHHHHHHHHHHHHHHHHHHHHHHHHHHHHHHHTT-

Organism: Pyrococcus furiosus (strain ATCC 43587 / DSM 3638 / JCM 8422 / Vc1) (NCBI:txid186497)

Foldseek 3Di:
DPQDPVNLLVVLLVVLVVVDCCNVPVQVVLCVPVNPVSNVVVVVVVVVVVVVVVVVVVVPVVDPCCVVVVCVVVVVPVVSVVVVVVVCCVVLLVRQQVVLCVPCCVPQNNDPRSSVVSSVVSVVVVVVCCVPCPPVNSVVSSVVSVVVVVVVVVVVVVVVVVVVVVVVVVVVD

Solvent-accessible surface area (backbone atoms only — not comparable to full-atom values): 9350 Å² total; per-residue (Å²): 133,88,80,50,76,67,55,55,38,48,54,34,34,52,50,34,64,69,56,36,68,63,53,70,50,46,49,57,48,36,29,77,72,50,41,70,63,32,44,52,52,48,51,53,52,50,53,52,52,51,51,51,51,52,54,52,51,49,60,44,75,76,32,100,54,40,69,66,53,47,49,58,59,42,69,74,34,63,70,57,49,51,50,53,49,52,50,49,52,52,51,50,57,52,48,28,22,53,58,28,38,75,73,40,27,93,80,48,42,86,47,74,68,27,34,51,52,21,27,54,53,40,49,52,52,51,51,55,49,56,72,72,33,64,89,48,42,65,60,52,48,20,52,52,22,46,51,50,54,51,50,52,53,50,50,52,52,51,53,53,52,54,53,53,52,52,51,58,64,60,74,74,111

pLDDT: mean 79.59, std 9.65, range [44.78, 94.12]

Mean predicted aligned error: 9.53 Å